Protein AF-A0AAP5C3D1-F1 (afdb_monomer)

Solvent-accessible surface area (backbone atoms only — not comparable to full-atom values): 8176 Å² total; per-residue (Å²): 140,86,82,83,86,82,84,88,74,89,75,87,79,73,81,80,69,76,62,76,56,59,68,50,49,33,39,36,37,15,59,76,60,72,83,69,54,43,56,88,73,63,86,57,70,37,68,53,42,51,63,71,60,54,50,55,51,43,46,72,73,42,54,48,12,74,87,48,56,17,70,55,83,52,31,30,36,33,31,45,47,82,38,69,89,55,20,40,37,37,41,34,43,37,33,50,30,94,60,54,45,74,66,56,49,53,54,49,51,53,49,52,37,52,47,22,48,77,51,58,21,35,36,25,34,67,87,74,25,40,53,74,37,69,69,48,84,80,78,83,126

Nearest PDB structures (foldseek):
  3ueb-assembly2_C  TM=4.364E-01  e=9.932E-01  Thermococcus onnurineus NA1
  4bc7-assembly2_C  TM=4.170E-01  e=7.744E-01  Cavia porcellus
  4bc9-assembly1_C  TM=3.159E-01  e=2.525E+00  Cavia porcellus
  5ae3-assembly2_A  TM=2.950E-01  e=2.687E+00  Cavia porcellus
  4bc7-assembly1_B  TM=2.878E-01  e=2.687E+00  Cavia porcellus

Mean predicted aligned error: 8.88 Å

Radius of gyration: 21.38 Å; Cα contacts (8 Å, |Δi|>4): 243; chains: 1; bounding box: 56×68×52 Å

Secondary structure (DSSP, 8-state):
----------------------EEEEEEEEES-TT--BGGG---EE--B-HHHHHHHHHHHSTTTTTSEEEETTTEEEEEEEEETTEEEEEEEEEE-TT--HHHHHHHHHHHHHHHHHTT-EEEETTT-BB-SPPPP----

pLDDT: mean 86.48, std 19.52, range [36.62, 98.56]

Sequence (141 aa):
MARHAEEKGDAEWIAGWEAAAMSFDIVVLKLADLGEKDLSNVEAVLDIGCPQAIIASLELVFPGCVQGAFLDGERYSLESALNGDPVSSIHLTLRFGRAWSEAANAEFVALLSTLCQQLQSVAFAVSDNSRLTPPYPVMLE

Organism: NCBI:txid86188

Structure (mmCIF, N/CA/C/O backbone):
data_AF-A0AAP5C3D1-F1
#
_entry.id   AF-A0AAP5C3D1-F1
#
loop_
_atom_site.group_PDB
_atom_site.id
_atom_site.type_symbol
_atom_site.label_atom_id
_atom_site.label_alt_id
_atom_site.label_comp_id
_atom_site.label_asym_id
_atom_site.label_entity_id
_atom_site.label_seq_id
_atom_site.pdbx_PDB_ins_code
_atom_site.Cartn_x
_atom_site.Cartn_y
_atom_site.Cartn_z
_atom_site.occupancy
_atom_site.B_iso_or_equiv
_atom_site.auth_seq_id
_atom_site.auth_comp_id
_atom_site.auth_asym_id
_atom_site.auth_atom_id
_atom_site.pdbx_PDB_model_num
ATOM 1 N N . MET A 1 1 ? 39.882 -50.582 -33.102 1.00 45.16 1 MET A N 1
ATOM 2 C CA . MET A 1 1 ? 39.887 -49.106 -33.036 1.00 45.16 1 MET A CA 1
ATOM 3 C C . MET A 1 1 ? 38.487 -48.672 -32.657 1.00 45.16 1 MET A C 1
ATOM 5 O O . MET A 1 1 ? 37.589 -48.790 -33.473 1.00 45.16 1 MET A O 1
ATOM 9 N N . ALA A 1 2 ? 38.290 -48.293 -31.400 1.00 41.44 2 ALA A N 1
ATOM 10 C CA . ALA A 1 2 ? 37.021 -47.794 -30.889 1.00 41.44 2 ALA A CA 1
ATOM 11 C C . ALA A 1 2 ? 37.223 -46.332 -30.504 1.00 41.44 2 ALA A C 1
ATOM 13 O O . ALA A 1 2 ? 38.120 -46.071 -29.705 1.00 41.44 2 ALA A O 1
ATOM 14 N N . ARG A 1 3 ? 36.409 -45.420 -31.047 1.00 39.56 3 ARG A N 1
ATOM 15 C CA . ARG A 1 3 ? 35.898 -44.246 -30.326 1.00 39.56 3 ARG A CA 1
ATOM 16 C C . ARG A 1 3 ? 34.506 -43.917 -30.851 1.00 39.56 3 ARG A C 1
ATOM 18 O O . ARG A 1 3 ? 34.278 -43.878 -32.055 1.00 39.56 3 ARG A O 1
ATOM 25 N N . HIS A 1 4 ? 33.615 -43.806 -29.877 1.00 36.62 4 HIS A N 1
ATOM 26 C CA . HIS A 1 4 ? 32.184 -43.589 -29.961 1.00 36.62 4 HIS A CA 1
ATOM 27 C C . HIS A 1 4 ? 31.817 -42.265 -30.633 1.00 36.62 4 HIS A C 1
ATOM 29 O O . HIS A 1 4 ? 32.549 -41.282 -30.534 1.00 36.62 4 HIS A O 1
ATOM 35 N N . ALA A 1 5 ? 30.649 -42.290 -31.270 1.00 43.56 5 ALA A N 1
ATOM 36 C CA . ALA A 1 5 ? 29.891 -41.136 -31.717 1.00 43.56 5 ALA A CA 1
ATOM 37 C C . ALA A 1 5 ? 29.490 -40.249 -30.527 1.00 43.56 5 ALA A C 1
ATOM 39 O O . ALA A 1 5 ? 29.112 -40.764 -29.475 1.00 43.56 5 ALA A O 1
ATOM 40 N N . GLU A 1 6 ? 29.558 -38.933 -30.713 1.00 42.06 6 GLU A N 1
ATOM 41 C CA . GLU A 1 6 ? 29.021 -37.944 -29.780 1.00 42.06 6 GLU A CA 1
ATOM 42 C C . GLU A 1 6 ? 27.738 -37.370 -30.398 1.00 42.06 6 GLU A C 1
ATOM 44 O O . GLU A 1 6 ? 27.777 -36.583 -31.345 1.00 42.06 6 GLU A O 1
ATOM 49 N N . GLU A 1 7 ? 26.593 -37.843 -29.902 1.00 44.50 7 GLU A N 1
ATOM 50 C CA . GLU A 1 7 ? 25.286 -37.201 -30.054 1.00 44.50 7 GLU A CA 1
ATOM 51 C C . GLU A 1 7 ? 25.307 -35.866 -29.301 1.00 44.50 7 GLU A C 1
ATOM 53 O O . GLU A 1 7 ? 25.467 -35.839 -28.083 1.00 44.50 7 GLU A O 1
ATOM 58 N N . LYS A 1 8 ? 25.108 -34.752 -30.011 1.00 42.09 8 LYS A N 1
ATOM 59 C CA . LYS A 1 8 ? 24.693 -33.484 -29.398 1.00 42.09 8 LYS A CA 1
ATOM 60 C C . LYS A 1 8 ? 23.182 -33.350 -29.527 1.00 42.09 8 LYS A C 1
ATOM 62 O O . LYS A 1 8 ? 22.684 -32.707 -30.449 1.00 42.09 8 LYS A O 1
ATOM 67 N N . GLY A 1 9 ? 22.484 -34.010 -28.610 1.00 41.12 9 GLY A N 1
ATOM 68 C CA . GLY A 1 9 ? 21.122 -33.670 -28.223 1.00 41.12 9 GLY A CA 1
ATOM 69 C C . GLY A 1 9 ? 21.132 -32.714 -27.027 1.00 41.12 9 GLY A C 1
ATOM 70 O O . GLY A 1 9 ? 22.047 -32.753 -26.209 1.00 41.12 9 GLY A O 1
ATOM 71 N N . ASP A 1 10 ? 20.087 -31.895 -26.966 1.00 40.31 10 ASP A N 1
ATOM 72 C CA . ASP A 1 10 ? 19.574 -31.167 -25.802 1.00 40.31 10 ASP A CA 1
ATOM 73 C C . ASP A 1 10 ? 20.353 -29.941 -25.299 1.00 40.31 10 ASP A C 1
ATOM 75 O O . ASP A 1 10 ? 21.352 -30.015 -24.590 1.00 40.31 10 ASP A O 1
ATOM 79 N N . ALA A 1 11 ? 19.819 -28.756 -25.593 1.00 43.31 11 ALA A N 1
ATOM 80 C CA . ALA A 1 11 ? 18.774 -28.172 -24.747 1.00 43.31 11 ALA A CA 1
ATOM 81 C C . ALA A 1 11 ? 18.434 -26.768 -25.274 1.00 43.31 11 ALA A C 1
ATOM 83 O O . ALA A 1 11 ? 19.264 -25.856 -25.248 1.00 43.31 11 ALA A O 1
ATOM 84 N N . GLU A 1 12 ? 17.197 -26.591 -25.744 1.00 43.22 12 GLU A N 1
ATOM 85 C CA . GLU A 1 12 ? 16.560 -25.278 -25.795 1.00 43.22 12 GLU A CA 1
ATOM 86 C C . GLU A 1 12 ? 16.554 -24.708 -24.375 1.00 43.22 12 GLU A C 1
ATOM 88 O O . GLU A 1 12 ? 15.776 -25.124 -23.516 1.00 43.22 12 GLU A O 1
ATOM 93 N N . TRP A 1 13 ? 17.436 -23.746 -24.116 1.00 38.59 13 TRP A N 1
ATOM 94 C CA . TRP A 1 13 ? 17.312 -22.875 -22.960 1.00 38.59 13 TRP A CA 1
ATOM 95 C C . TRP A 1 13 ? 16.122 -21.954 -23.214 1.00 38.59 13 TRP A C 1
ATOM 97 O O . TRP A 1 13 ? 16.272 -20.834 -23.701 1.00 38.59 13 TRP A O 1
ATOM 107 N N . ILE A 1 14 ? 14.920 -22.440 -22.903 1.00 47.56 14 ILE A N 1
ATOM 108 C CA . ILE A 1 14 ? 13.794 -21.568 -22.585 1.00 47.56 14 ILE A CA 1
ATOM 109 C C . ILE A 1 14 ? 14.315 -20.692 -21.452 1.00 47.56 14 ILE A C 1
ATOM 111 O O . ILE A 1 14 ? 14.608 -21.192 -20.366 1.00 47.56 14 ILE A O 1
ATOM 115 N N . ALA A 1 15 ? 14.532 -19.410 -21.739 1.00 44.53 15 ALA A N 1
ATOM 116 C CA . ALA A 1 15 ? 14.971 -18.422 -20.773 1.00 44.53 15 ALA A CA 1
ATOM 117 C C . ALA A 1 15 ? 13.873 -18.244 -19.714 1.00 44.53 15 ALA A C 1
ATOM 119 O O . ALA A 1 15 ? 13.089 -17.301 -19.748 1.00 44.53 15 ALA A O 1
ATOM 120 N N . GLY A 1 16 ? 13.828 -19.181 -18.766 1.00 41.38 16 GLY A N 1
ATOM 121 C CA . GLY A 1 16 ? 13.229 -19.052 -17.449 1.00 41.38 16 GLY A CA 1
ATOM 122 C C . GLY A 1 16 ? 14.033 -18.049 -16.634 1.00 41.38 16 GLY A C 1
ATOM 123 O O . GLY A 1 16 ? 14.674 -18.394 -15.647 1.00 41.38 16 GLY A O 1
ATOM 124 N N . TRP A 1 17 ? 14.021 -16.799 -17.087 1.00 48.28 17 TRP A N 1
ATOM 125 C CA . TRP A 1 17 ? 14.410 -15.636 -16.305 1.00 48.28 17 TRP A CA 1
ATOM 126 C C . TRP A 1 17 ? 13.161 -14.849 -15.904 1.00 48.28 17 TRP A C 1
ATOM 128 O O . TRP A 1 17 ? 13.132 -13.626 -15.958 1.00 48.28 17 TRP A O 1
ATOM 138 N N . GLU A 1 18 ? 12.164 -15.558 -15.374 1.00 47.88 18 GLU A N 1
ATOM 139 C CA . GLU A 1 18 ? 11.517 -15.109 -14.139 1.00 47.88 18 GLU A CA 1
ATOM 140 C C . GLU A 1 18 ? 12.527 -15.309 -12.998 1.00 47.88 18 GLU A C 1
ATOM 142 O O . GLU A 1 18 ? 12.353 -16.146 -12.115 1.00 47.88 18 GLU A O 1
ATOM 147 N N . ALA A 1 19 ? 13.662 -14.604 -13.054 1.00 47.38 19 ALA A N 1
ATOM 148 C CA . ALA A 1 19 ? 14.524 -14.464 -11.894 1.00 47.38 19 ALA A CA 1
ATOM 149 C C . ALA A 1 19 ? 13.618 -13.890 -10.813 1.00 47.38 19 ALA A C 1
ATOM 151 O O . ALA A 1 19 ? 13.194 -12.754 -10.991 1.00 47.38 19 ALA A O 1
ATOM 152 N N . ALA A 1 20 ? 13.243 -14.715 -9.824 1.00 50.34 20 ALA A N 1
ATOM 153 C CA . ALA A 1 20 ? 12.240 -14.433 -8.803 1.00 50.34 20 ALA A CA 1
ATOM 154 C C . ALA A 1 20 ? 12.201 -12.935 -8.510 1.00 50.34 20 ALA A C 1
ATOM 156 O O . ALA A 1 20 ? 13.080 -12.418 -7.817 1.00 50.34 20 ALA A O 1
ATOM 157 N N . ALA A 1 21 ? 11.268 -12.225 -9.152 1.00 59.97 21 ALA A N 1
ATOM 158 C CA . ALA A 1 21 ? 11.202 -10.786 -9.015 1.00 59.97 21 ALA A CA 1
ATOM 159 C C . ALA A 1 21 ? 10.883 -10.566 -7.545 1.00 59.97 21 ALA A C 1
ATOM 161 O O . ALA A 1 21 ? 9.824 -10.994 -7.082 1.00 59.97 21 ALA A O 1
ATOM 162 N N . MET A 1 22 ? 11.852 -10.034 -6.794 1.00 85.06 22 MET A N 1
ATOM 163 C CA . MET A 1 22 ? 11.691 -9.848 -5.361 1.00 85.06 22 MET A CA 1
ATOM 164 C C . MET A 1 22 ? 10.402 -9.050 -5.148 1.00 85.06 22 MET A C 1
ATOM 166 O O . MET A 1 22 ? 10.184 -8.018 -5.788 1.00 85.06 22 MET A O 1
ATOM 170 N N . SER A 1 23 ? 9.519 -9.594 -4.319 1.00 90.81 23 SER A N 1
ATOM 171 C CA . SER A 1 23 ? 8.284 -8.936 -3.927 1.00 90.81 23 SER A CA 1
ATOM 172 C C . SER A 1 23 ? 8.445 -8.347 -2.537 1.00 90.81 23 SER A C 1
ATOM 174 O O . SER A 1 23 ? 9.192 -8.862 -1.704 1.00 90.81 23 SER A O 1
ATOM 176 N N . PHE A 1 24 ? 7.735 -7.259 -2.300 1.00 95.44 24 PHE A N 1
ATOM 177 C CA . PHE A 1 24 ? 7.725 -6.546 -1.043 1.00 95.44 24 PHE A CA 1
ATOM 178 C C . PHE A 1 24 ? 6.277 -6.313 -0.632 1.00 95.44 24 PHE A C 1
ATOM 180 O O . PHE A 1 24 ? 5.526 -5.623 -1.325 1.00 95.44 24 PHE A O 1
ATOM 187 N N . ASP A 1 25 ? 5.887 -6.944 0.472 1.00 97.81 25 ASP A N 1
ATOM 188 C CA . ASP A 1 25 ? 4.525 -6.880 0.984 1.00 97.81 25 ASP A CA 1
ATOM 189 C C . ASP A 1 25 ? 4.380 -5.738 1.983 1.00 97.81 25 ASP A C 1
ATOM 191 O O . ASP A 1 25 ? 5.191 -5.547 2.896 1.00 97.81 25 ASP A O 1
ATOM 195 N N . ILE A 1 26 ? 3.310 -4.980 1.794 1.00 98.56 26 ILE A N 1
ATOM 196 C CA . ILE A 1 26 ? 2.979 -3.785 2.554 1.00 98.56 26 ILE A CA 1
ATOM 197 C C . ILE A 1 26 ? 1.563 -3.954 3.089 1.00 98.56 26 ILE A C 1
ATOM 199 O O . ILE A 1 26 ? 0.671 -4.429 2.387 1.00 98.56 26 ILE A O 1
ATOM 203 N N . VAL A 1 27 ? 1.335 -3.516 4.321 1.00 98.44 27 VAL A N 1
ATOM 204 C CA . VAL A 1 27 ? -0.009 -3.395 4.884 1.00 98.44 27 VAL A CA 1
ATOM 205 C C . VAL A 1 27 ? -0.299 -1.937 5.211 1.00 98.44 27 VAL A C 1
ATOM 207 O O . VAL A 1 27 ? 0.509 -1.255 5.838 1.00 98.44 27 VAL A O 1
ATOM 210 N N . VAL A 1 28 ? -1.453 -1.448 4.769 1.00 98.31 28 VAL A N 1
ATOM 211 C CA . VAL A 1 28 ? -1.972 -0.120 5.097 1.00 98.31 28 VAL A CA 1
ATOM 212 C C . VAL A 1 28 ? -3.057 -0.270 6.152 1.00 98.31 28 VAL A C 1
ATOM 214 O O . VAL A 1 28 ? -4.005 -1.037 5.968 1.00 98.31 28 VAL A O 1
ATOM 217 N N . LEU A 1 29 ? -2.907 0.470 7.250 1.00 97.56 29 LEU A N 1
ATOM 218 C CA . LEU A 1 29 ? -3.765 0.414 8.430 1.00 97.56 29 LEU A CA 1
ATOM 219 C C . LEU A 1 29 ? -4.140 1.822 8.888 1.00 97.56 29 LEU A C 1
ATOM 221 O O . LEU A 1 29 ? -3.323 2.746 8.843 1.00 97.56 29 LEU A O 1
ATOM 225 N N . LYS A 1 30 ? -5.358 1.981 9.403 1.00 96.44 30 LYS A N 1
ATOM 226 C CA . LYS A 1 30 ? -5.734 3.159 10.188 1.00 96.44 30 LYS A CA 1
ATOM 227 C C . LYS A 1 30 ? -5.502 2.853 11.661 1.00 96.44 30 LYS A C 1
ATOM 229 O O . LYS A 1 30 ? -6.106 1.932 12.204 1.00 96.44 30 LYS A O 1
ATOM 234 N N . LEU A 1 31 ? -4.602 3.592 12.301 1.00 93.31 31 LEU A N 1
ATOM 235 C CA . LEU A 1 31 ? -4.219 3.331 13.688 1.00 93.31 31 LEU A CA 1
ATOM 236 C C . LEU A 1 31 ? -5.070 4.141 14.661 1.00 93.31 31 LEU A C 1
ATOM 238 O O . LEU A 1 31 ? -5.423 5.287 14.383 1.00 93.31 31 LEU A O 1
ATOM 242 N N . ALA A 1 32 ? -5.333 3.556 15.829 1.00 89.44 32 ALA A N 1
ATOM 243 C CA . ALA A 1 32 ? -5.841 4.308 16.972 1.00 89.44 32 ALA A CA 1
ATOM 244 C C . ALA A 1 32 ? -4.75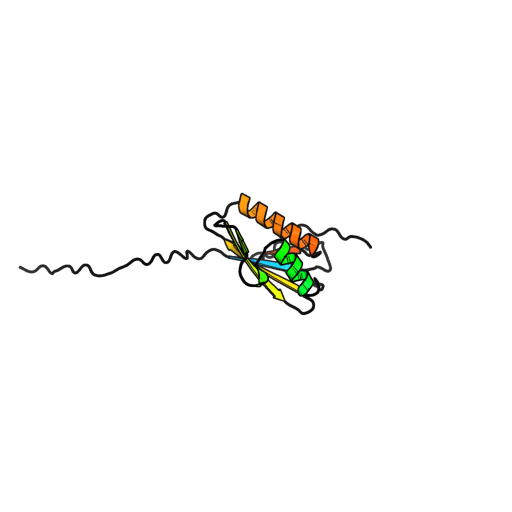1 5.215 17.582 1.00 89.44 32 ALA A C 1
ATOM 246 O O . ALA A 1 32 ? -5.046 6.340 17.979 1.00 89.44 32 ALA A O 1
ATOM 247 N N . ASP A 1 33 ? -3.493 4.752 17.601 1.00 87.31 33 ASP A N 1
ATOM 248 C CA . ASP A 1 33 ? -2.316 5.530 18.007 1.00 87.31 33 ASP A CA 1
ATOM 249 C C . ASP A 1 33 ? -1.384 5.792 16.810 1.00 87.31 33 ASP A C 1
ATOM 251 O O . ASP A 1 33 ? -0.756 4.887 16.263 1.00 87.31 33 ASP A O 1
ATOM 255 N N . LEU A 1 34 ? -1.269 7.059 16.407 1.00 84.00 34 LEU A N 1
ATOM 256 C CA . LEU A 1 34 ? -0.427 7.497 15.284 1.00 84.00 34 LEU A CA 1
ATOM 257 C C . LEU A 1 34 ? 1.063 7.595 15.624 1.00 84.00 34 LEU A C 1
ATOM 259 O O . LEU A 1 34 ? 1.895 7.828 14.735 1.00 84.00 34 LEU A O 1
ATOM 263 N N . GLY A 1 35 ? 1.409 7.436 16.900 1.00 86.62 35 GLY A N 1
ATOM 264 C CA . GLY A 1 35 ? 2.781 7.386 17.375 1.00 86.62 35 GLY A CA 1
ATOM 265 C C . GLY A 1 35 ? 3.521 6.123 16.943 1.00 86.62 35 GLY A C 1
ATOM 266 O O . GLY A 1 35 ? 4.747 6.178 16.821 1.00 86.62 35 GLY A O 1
ATOM 267 N N . GLU A 1 36 ? 2.801 5.034 16.654 1.00 91.69 36 GLU A N 1
ATOM 268 C CA . GLU A 1 36 ? 3.412 3.724 16.445 1.00 91.69 36 GLU A CA 1
ATOM 269 C C . GLU A 1 36 ? 4.229 3.654 15.149 1.00 91.69 36 GLU A C 1
ATOM 271 O O . GLU A 1 36 ? 3.803 4.106 14.079 1.00 91.69 36 GLU A O 1
ATOM 276 N N . LYS A 1 37 ? 5.440 3.104 15.256 1.00 93.31 37 LYS A N 1
ATOM 277 C CA . LYS A 1 37 ? 6.431 3.017 14.173 1.00 93.31 37 LYS A CA 1
ATOM 278 C C . LYS A 1 37 ? 6.756 1.582 13.778 1.00 93.31 37 LYS A C 1
ATOM 280 O O . LYS A 1 37 ? 7.370 1.400 12.728 1.00 93.31 37 LYS A O 1
ATOM 285 N N . ASP A 1 38 ? 6.358 0.613 14.594 1.00 95.06 38 ASP A N 1
ATOM 286 C CA . ASP A 1 38 ? 6.593 -0.806 14.389 1.00 95.06 38 ASP A CA 1
ATOM 287 C C . ASP A 1 38 ? 5.256 -1.557 14.375 1.00 95.06 38 ASP A C 1
ATOM 289 O O . ASP A 1 38 ? 4.469 -1.489 15.320 1.00 95.06 38 ASP A O 1
ATOM 293 N N . LEU A 1 39 ? 4.997 -2.283 13.289 1.00 96.06 39 LEU A N 1
ATOM 294 C CA . LEU A 1 39 ? 3.770 -3.052 13.093 1.00 96.06 39 LEU A CA 1
ATOM 295 C C . LEU A 1 39 ? 3.521 -4.060 14.226 1.00 96.06 39 LEU A C 1
ATOM 297 O O . LEU A 1 39 ? 2.370 -4.310 14.572 1.00 96.06 39 LEU A O 1
ATOM 301 N N . SER A 1 40 ? 4.574 -4.620 14.828 1.00 95.75 40 SER A N 1
ATOM 302 C CA . SER A 1 40 ? 4.443 -5.613 15.902 1.00 95.75 40 SER A CA 1
ATOM 303 C C . SER A 1 40 ? 3.895 -5.040 17.214 1.00 95.75 40 SER A C 1
ATOM 305 O O . SER A 1 40 ? 3.387 -5.796 18.040 1.00 95.75 40 SER A O 1
ATOM 307 N N . ASN A 1 41 ? 3.943 -3.717 17.378 1.00 95.06 41 ASN A N 1
ATOM 308 C CA . ASN A 1 41 ? 3.403 -3.001 18.533 1.00 95.06 41 ASN A CA 1
ATOM 309 C C . ASN A 1 41 ? 1.981 -2.463 18.288 1.00 95.06 41 ASN A C 1
ATOM 311 O O . ASN A 1 41 ? 1.397 -1.839 19.173 1.00 95.06 41 ASN A O 1
ATOM 315 N N . VAL A 1 42 ? 1.406 -2.663 17.097 1.00 93.50 42 VAL A N 1
ATOM 316 C CA . VAL A 1 42 ? 0.047 -2.201 16.794 1.00 93.50 42 VAL A CA 1
ATOM 317 C C . VAL A 1 42 ? -0.966 -3.056 17.557 1.00 93.50 42 VAL A C 1
ATOM 319 O O . VAL A 1 42 ? -1.244 -4.196 17.194 1.00 93.50 42 VAL A O 1
ATOM 322 N N . GLU A 1 43 ? -1.550 -2.485 18.610 1.00 90.31 43 GLU A N 1
ATOM 323 C CA . GLU A 1 43 ? -2.543 -3.175 19.446 1.00 90.31 43 GLU A CA 1
ATOM 324 C C . GLU A 1 43 ? -3.967 -3.111 18.873 1.00 90.31 43 GLU A C 1
ATOM 326 O O . GLU A 1 43 ? -4.764 -4.028 19.072 1.00 90.31 43 GLU A O 1
ATOM 331 N N . ALA A 1 44 ? -4.306 -2.022 18.176 1.00 89.69 44 ALA A N 1
ATOM 332 C CA . ALA A 1 44 ? -5.651 -1.780 17.664 1.00 89.69 44 ALA A CA 1
ATOM 333 C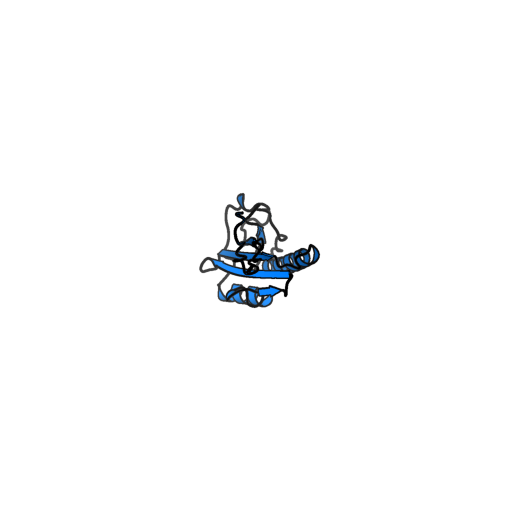 C . ALA A 1 44 ? -5.642 -0.998 16.346 1.00 89.69 44 ALA A C 1
ATOM 335 O O . ALA A 1 44 ? -4.903 -0.023 16.173 1.00 89.69 44 ALA A O 1
ATOM 336 N N . VAL A 1 45 ? -6.535 -1.403 15.443 1.00 93.62 45 VAL A N 1
ATOM 337 C CA . VAL A 1 45 ? -6.783 -0.753 14.153 1.00 93.62 45 VAL A CA 1
ATOM 338 C C . VAL A 1 45 ? -8.228 -0.270 14.085 1.00 93.62 45 VAL A C 1
ATOM 340 O O . VAL A 1 45 ? -9.122 -0.857 14.696 1.00 93.62 45 VAL A O 1
ATOM 343 N N . LEU A 1 46 ? -8.445 0.819 13.358 1.00 95.56 46 LEU A N 1
ATOM 344 C CA . LEU A 1 46 ? -9.760 1.369 13.053 1.00 95.56 46 LEU A CA 1
ATOM 345 C C . LEU A 1 46 ? -10.149 0.996 11.622 1.00 95.56 46 LEU A C 1
ATOM 347 O O . LEU A 1 46 ? -9.287 0.732 10.781 1.00 95.56 46 LEU A O 1
ATOM 351 N N . ASP A 1 47 ? -11.442 1.061 11.325 1.00 97.00 47 ASP A N 1
ATOM 352 C CA . ASP A 1 47 ? -11.913 0.955 9.949 1.00 97.00 47 ASP A CA 1
ATOM 353 C C . ASP A 1 47 ? -11.379 2.130 9.117 1.00 97.00 47 ASP A C 1
ATOM 355 O O . ASP A 1 47 ? -11.493 3.301 9.497 1.00 97.00 47 ASP A O 1
ATOM 359 N N . ILE A 1 48 ? -10.803 1.817 7.958 1.00 96.75 48 ILE A N 1
ATOM 360 C CA . ILE A 1 48 ? -10.322 2.802 6.988 1.00 96.75 48 ILE A CA 1
ATOM 361 C C . ILE A 1 48 ? -11.525 3.455 6.298 1.00 96.75 48 ILE A C 1
ATOM 363 O O . ILE A 1 48 ? -11.586 4.680 6.187 1.00 96.75 48 ILE A O 1
ATOM 367 N N . GLY A 1 49 ? -12.500 2.650 5.862 1.00 9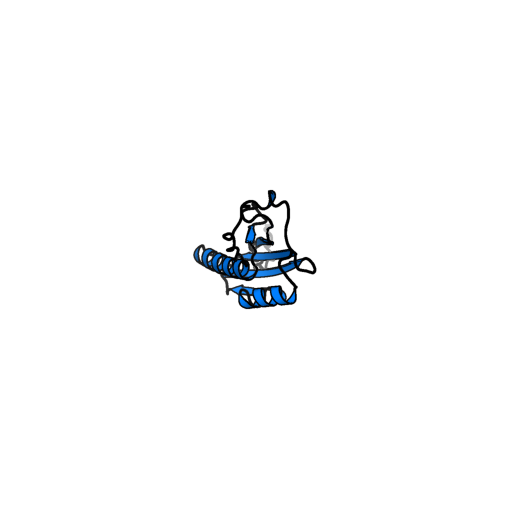6.12 49 GLY A N 1
ATOM 368 C CA . GLY A 1 49 ? -13.718 3.142 5.218 1.00 96.12 49 GLY A CA 1
ATOM 369 C C . GLY A 1 49 ? -14.477 2.084 4.418 1.00 96.12 49 GLY A C 1
ATOM 370 O O . GLY A 1 49 ? -14.142 0.901 4.432 1.00 96.12 49 GLY A O 1
ATOM 371 N N . CYS A 1 50 ? -15.525 2.501 3.703 1.00 96.88 50 CYS A N 1
ATOM 372 C CA . CYS A 1 50 ? -16.296 1.588 2.859 1.00 96.88 50 CYS A CA 1
ATOM 373 C C . CYS A 1 50 ? -15.504 1.171 1.601 1.00 96.88 50 CYS A C 1
ATOM 375 O O . CYS A 1 50 ? -14.794 2.006 1.027 1.00 96.88 50 CYS A O 1
ATOM 377 N N . PRO A 1 51 ? -15.652 -0.077 1.113 1.00 96.88 51 PRO A N 1
ATOM 378 C CA . PRO A 1 51 ? -14.870 -0.592 -0.013 1.00 96.88 51 PRO A CA 1
ATOM 379 C C . PRO A 1 51 ? -14.875 0.309 -1.252 1.00 96.88 51 PRO A C 1
ATOM 381 O O . PRO A 1 51 ? -13.834 0.526 -1.858 1.00 96.88 51 PRO A O 1
ATOM 384 N N . GLN A 1 52 ? -16.020 0.894 -1.612 1.00 96.62 52 GLN A N 1
ATOM 385 C CA . GLN A 1 52 ? -16.149 1.721 -2.815 1.00 96.62 52 GLN A CA 1
ATOM 386 C C . GLN A 1 52 ? -15.292 2.992 -2.744 1.00 96.62 52 GLN A C 1
ATOM 388 O O . GLN A 1 52 ? -14.693 3.377 -3.746 1.00 96.62 52 GLN A O 1
ATOM 393 N N . ALA A 1 53 ? -15.211 3.627 -1.571 1.00 96.06 53 ALA A N 1
ATOM 394 C CA . ALA A 1 53 ? -14.371 4.805 -1.376 1.00 96.06 53 ALA A CA 1
ATOM 395 C C . ALA A 1 53 ? -12.882 4.436 -1.423 1.00 96.06 53 ALA A C 1
ATOM 397 O O . ALA A 1 53 ? -12.106 5.120 -2.086 1.00 96.06 53 ALA A O 1
ATOM 398 N N . ILE A 1 54 ? -12.499 3.318 -0.792 1.00 97.62 54 ILE A N 1
ATOM 399 C CA . ILE A 1 54 ? -11.113 2.831 -0.805 1.00 97.62 54 ILE A CA 1
ATOM 400 C C . ILE A 1 54 ? -10.662 2.483 -2.226 1.00 97.62 54 ILE A C 1
ATOM 402 O O . ILE A 1 54 ? -9.578 2.888 -2.641 1.00 97.62 54 ILE A O 1
ATOM 406 N N . ILE A 1 55 ? -11.508 1.790 -2.994 1.00 97.75 55 ILE A N 1
ATOM 407 C CA . ILE A 1 55 ? -11.246 1.469 -4.402 1.00 97.75 55 ILE A CA 1
ATOM 408 C C . ILE A 1 55 ? -11.062 2.754 -5.209 1.00 97.75 55 ILE A C 1
ATOM 410 O O . ILE A 1 55 ? -10.099 2.858 -5.959 1.00 97.75 55 ILE A O 1
ATOM 414 N N . ALA A 1 56 ? -11.928 3.757 -5.035 1.00 97.31 56 ALA A N 1
ATOM 415 C CA . ALA A 1 56 ? -11.794 5.026 -5.748 1.00 97.31 56 ALA A CA 1
ATOM 416 C C . ALA A 1 56 ? -10.464 5.744 -5.438 1.00 97.31 56 ALA A C 1
ATOM 418 O O . ALA A 1 56 ? -9.835 6.277 -6.351 1.00 97.31 56 ALA A O 1
ATOM 419 N N . SER A 1 57 ? -10.006 5.727 -4.181 1.00 97.75 57 SER A N 1
ATOM 420 C CA . SER A 1 57 ? -8.697 6.278 -3.796 1.00 97.75 57 SER A CA 1
ATOM 421 C C . SER A 1 57 ? -7.524 5.480 -4.371 1.00 97.75 57 SER A C 1
ATOM 423 O O . SER A 1 57 ? -6.563 6.075 -4.855 1.00 97.75 57 SER A O 1
ATOM 425 N N . LEU A 1 58 ? -7.600 4.146 -4.363 1.00 98.00 58 LEU A N 1
ATOM 426 C CA . LEU A 1 58 ? -6.581 3.287 -4.971 1.00 98.00 58 LEU A CA 1
ATOM 427 C C . LEU A 1 58 ? -6.479 3.521 -6.478 1.00 98.00 58 LEU A C 1
ATOM 429 O O . LEU A 1 58 ? -5.380 3.714 -6.977 1.00 98.00 58 LEU A O 1
ATOM 433 N N . GLU A 1 59 ? -7.602 3.586 -7.188 1.00 97.25 59 GLU A N 1
ATOM 434 C CA . GLU A 1 59 ? -7.631 3.828 -8.636 1.00 97.25 59 GLU A CA 1
ATOM 435 C C . GLU A 1 59 ? -7.121 5.226 -9.020 1.00 97.25 59 GLU A C 1
ATOM 437 O O . GLU A 1 59 ? -6.589 5.418 -10.113 1.00 97.25 59 GLU A O 1
ATOM 442 N N . LEU A 1 60 ? -7.242 6.208 -8.121 1.00 97.44 60 LEU A N 1
ATOM 443 C CA 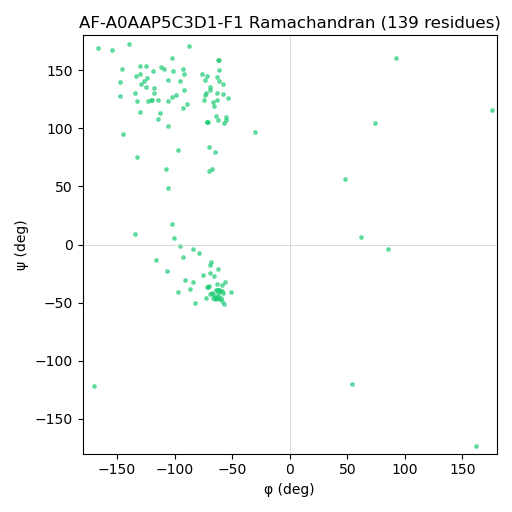. LEU A 1 60 ? -6.701 7.550 -8.331 1.00 97.44 60 LEU A CA 1
ATOM 444 C C . LEU A 1 60 ? -5.165 7.582 -8.259 1.00 97.44 60 LEU A C 1
ATOM 446 O O . LEU A 1 60 ? -4.542 8.353 -8.987 1.00 97.44 60 LEU A O 1
ATOM 450 N N . VAL A 1 61 ? -4.561 6.785 -7.370 1.00 97.62 61 VAL A N 1
ATOM 451 C CA . VAL A 1 61 ? -3.107 6.800 -7.116 1.00 97.62 61 VAL A CA 1
ATOM 452 C C . VAL A 1 61 ? -2.371 5.704 -7.897 1.00 97.62 61 VAL A C 1
ATOM 454 O O . VAL A 1 61 ? -1.303 5.954 -8.451 1.00 97.62 61 VAL A O 1
ATOM 457 N N . PHE A 1 62 ? -2.948 4.506 -7.965 1.00 97.56 62 PHE A N 1
ATOM 458 C CA . PHE A 1 62 ? -2.406 3.300 -8.594 1.00 97.56 62 PHE A CA 1
ATOM 459 C C . PHE A 1 62 ? -3.479 2.638 -9.483 1.00 97.56 62 PHE A C 1
ATOM 461 O O . PHE A 1 62 ? -4.069 1.620 -9.101 1.00 97.56 62 PHE A O 1
ATOM 468 N N . PRO A 1 63 ? -3.764 3.202 -10.669 1.00 97.31 63 PRO A N 1
ATOM 469 C CA . PRO A 1 63 ? -4.850 2.731 -11.526 1.00 97.31 63 PRO A CA 1
ATOM 470 C C . PRO A 1 63 ? -4.685 1.253 -11.911 1.00 97.31 63 PRO A C 1
ATOM 472 O O . PRO A 1 63 ? -3.628 0.832 -12.384 1.00 97.31 63 PRO A O 1
ATOM 475 N N . GLY A 1 64 ? -5.744 0.467 -11.718 1.00 95.88 64 GLY A N 1
ATOM 476 C CA . GLY A 1 64 ? -5.817 -0.962 -12.024 1.00 95.88 64 GLY A CA 1
ATOM 477 C C . GLY A 1 64 ? -5.290 -1.910 -10.940 1.00 95.88 64 GLY A C 1
ATOM 478 O O . GLY A 1 64 ? -5.421 -3.126 -11.098 1.00 95.88 64 GLY A O 1
ATOM 479 N N . CYS A 1 65 ? -4.735 -1.414 -9.824 1.00 96.56 65 CYS A N 1
ATOM 480 C CA . CYS A 1 65 ? -4.175 -2.281 -8.773 1.00 96.56 65 CYS A CA 1
ATOM 481 C C . CYS A 1 65 ? -5.220 -3.111 -8.005 1.00 96.56 65 CYS A C 1
ATOM 483 O O . CYS A 1 65 ? -4.848 -4.043 -7.296 1.00 96.56 65 CYS A O 1
ATOM 485 N N . VAL A 1 66 ? -6.514 -2.787 -8.108 1.00 94.62 66 VAL A N 1
ATOM 486 C CA . VAL A 1 66 ? -7.592 -3.529 -7.429 1.00 94.62 66 VAL A CA 1
ATOM 487 C C . VAL A 1 66 ? -8.076 -4.716 -8.265 1.00 94.62 66 VAL A C 1
ATOM 489 O O . VAL A 1 66 ? -8.393 -5.766 -7.712 1.00 94.62 66 VAL A O 1
ATOM 492 N N . GLN A 1 67 ? -8.166 -4.572 -9.594 1.00 91.25 67 GLN A N 1
ATOM 493 C CA . GLN A 1 67 ? -8.646 -5.653 -10.475 1.00 91.25 67 GLN A CA 1
ATOM 494 C C . GLN A 1 67 ? -7.515 -6.526 -11.041 1.00 91.25 67 GLN A C 1
ATOM 496 O O . GLN A 1 67 ? -7.778 -7.567 -11.643 1.00 91.25 67 GLN A O 1
ATOM 501 N N . GLY A 1 68 ? -6.268 -6.097 -10.876 1.00 94.12 68 GLY A N 1
ATOM 502 C CA . GLY A 1 68 ? -5.078 -6.776 -11.360 1.00 94.12 68 GLY A CA 1
ATOM 503 C C . GLY A 1 68 ? -3.846 -6.106 -10.774 1.00 94.12 68 GLY A C 1
ATOM 504 O O . GLY A 1 68 ? -3.722 -6.002 -9.558 1.00 94.12 68 GLY A O 1
ATOM 505 N N . ALA A 1 69 ? -2.956 -5.623 -11.638 1.00 95.38 69 ALA A N 1
ATOM 506 C CA . ALA A 1 69 ? -1.759 -4.910 -11.222 1.00 95.38 69 ALA A CA 1
ATOM 507 C C . ALA A 1 69 ? -1.685 -3.529 -11.881 1.00 95.38 69 ALA A C 1
ATOM 509 O O . ALA A 1 69 ? -1.867 -3.396 -13.093 1.00 95.38 69 ALA A O 1
ATOM 510 N N . PHE A 1 70 ? -1.339 -2.517 -11.091 1.00 97.44 70 PHE A N 1
ATOM 511 C CA . PHE A 1 70 ? -0.777 -1.280 -11.616 1.00 97.44 70 PHE A CA 1
ATOM 512 C C . PHE A 1 70 ? 0.631 -1.571 -12.153 1.00 97.44 70 PHE A C 1
ATOM 514 O O . PHE A 1 70 ? 1.406 -2.270 -11.498 1.00 97.44 70 PHE A O 1
ATOM 521 N N . LEU A 1 71 ? 0.961 -1.043 -13.333 1.00 97.06 71 LEU A N 1
ATOM 522 C CA . LEU A 1 71 ? 2.257 -1.233 -13.987 1.00 97.06 71 LEU A CA 1
ATOM 523 C C . LEU A 1 71 ? 2.938 0.115 -14.202 1.00 97.06 71 LEU A C 1
ATOM 525 O O . LEU A 1 71 ? 2.404 0.979 -14.895 1.00 97.06 71 LEU A O 1
ATOM 529 N N . ASP A 1 72 ? 4.157 0.253 -13.692 1.00 96.31 72 ASP A N 1
ATOM 530 C CA . ASP A 1 72 ? 5.001 1.421 -13.922 1.00 96.31 72 ASP A CA 1
ATOM 531 C C . ASP A 1 72 ? 6.152 1.070 -14.873 1.00 96.31 72 ASP A C 1
ATOM 533 O O . ASP A 1 72 ? 7.333 1.008 -14.511 1.00 96.31 72 ASP A O 1
ATOM 537 N N . GLY A 1 73 ? 5.770 0.744 -16.111 1.00 94.50 73 GLY A N 1
ATOM 538 C CA . GLY A 1 73 ? 6.682 0.265 -17.144 1.00 94.50 73 GLY A CA 1
ATOM 539 C C . GLY A 1 73 ? 7.489 -0.943 -16.670 1.00 94.50 73 GLY A C 1
ATOM 540 O O . GLY A 1 73 ? 6.942 -1.981 -16.315 1.00 94.50 73 GLY A O 1
ATOM 541 N N . GLU A 1 74 ? 8.811 -0.799 -16.666 1.00 94.12 74 GLU A N 1
ATOM 542 C CA . GLU A 1 74 ? 9.749 -1.847 -16.248 1.00 94.12 74 GLU A CA 1
ATOM 543 C C . GLU A 1 74 ? 10.279 -1.638 -14.826 1.00 94.12 74 GLU A C 1
ATOM 545 O O . GLU A 1 74 ? 11.188 -2.356 -14.402 1.00 94.12 74 GLU A O 1
ATOM 550 N N . ARG A 1 75 ? 9.757 -0.632 -14.107 1.00 95.69 75 ARG A N 1
ATOM 551 C CA . ARG A 1 75 ? 10.239 -0.237 -12.779 1.00 95.69 75 ARG A CA 1
ATOM 552 C C . ARG A 1 75 ? 9.650 -1.119 -11.690 1.00 95.69 75 ARG A C 1
ATOM 554 O O . ARG A 1 75 ? 10.410 -1.651 -10.885 1.00 95.69 75 ARG A O 1
ATOM 561 N N . TYR A 1 76 ? 8.331 -1.298 -11.677 1.00 96.94 76 TYR A N 1
ATOM 562 C CA . TYR A 1 76 ? 7.630 -2.183 -10.744 1.00 96.94 76 TYR A CA 1
ATOM 563 C C . TYR A 1 76 ? 6.181 -2.446 -11.175 1.00 96.94 76 TYR A C 1
ATOM 565 O O . TYR A 1 76 ? 5.643 -1.769 -12.056 1.00 96.94 76 TYR A O 1
ATOM 573 N N . SER A 1 77 ? 5.545 -3.410 -10.509 1.00 97.75 77 SER A N 1
ATOM 574 C CA . SER A 1 77 ? 4.093 -3.585 -10.508 1.00 97.75 77 SER A CA 1
ATOM 575 C C . SER A 1 77 ? 3.537 -3.600 -9.087 1.00 97.75 77 SER A C 1
ATOM 577 O O . SER A 1 77 ? 4.244 -3.969 -8.151 1.00 97.75 77 SER A O 1
ATOM 579 N N . LEU A 1 78 ? 2.273 -3.212 -8.922 1.00 98.31 78 LEU A N 1
ATOM 580 C CA . LEU A 1 78 ? 1.598 -3.169 -7.627 1.00 98.31 78 LEU A CA 1
ATOM 581 C C . LEU A 1 78 ? 0.216 -3.815 -7.713 1.00 98.31 78 LEU A C 1
ATOM 583 O O . LEU A 1 78 ? -0.625 -3.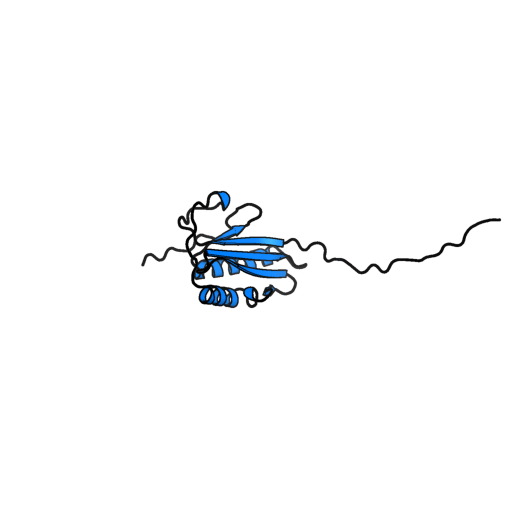386 -8.501 1.00 98.31 78 LEU A O 1
ATOM 587 N N . GLU A 1 79 ? -0.023 -4.810 -6.871 1.00 98.06 79 GLU A N 1
ATOM 588 C CA . GLU A 1 79 ? -1.329 -5.447 -6.675 1.00 98.06 79 GLU A CA 1
ATOM 589 C C . GLU A 1 79 ? -1.883 -5.050 -5.305 1.00 98.06 79 GLU A C 1
ATOM 591 O O . GLU A 1 79 ? -1.112 -4.794 -4.378 1.00 98.06 79 GLU A O 1
ATOM 596 N N . SER A 1 80 ? -3.208 -5.004 -5.168 1.00 97.94 80 SER A N 1
ATOM 597 C CA . SER A 1 80 ? -3.875 -4.692 -3.904 1.00 97.94 80 SER A CA 1
ATOM 598 C C . SER A 1 80 ? -4.966 -5.701 -3.557 1.00 97.94 80 SER A C 1
ATOM 600 O O . SER A 1 80 ? -5.657 -6.229 -4.426 1.00 97.94 80 SER A O 1
ATOM 602 N N . ALA A 1 81 ? -5.143 -5.943 -2.261 1.00 98.00 81 ALA A N 1
ATOM 603 C CA . ALA A 1 81 ? -6.232 -6.729 -1.705 1.00 98.00 81 ALA A CA 1
ATOM 604 C C . ALA A 1 81 ? -6.834 -5.998 -0.500 1.00 98.00 81 ALA A C 1
ATOM 606 O O . ALA A 1 81 ? -6.121 -5.555 0.401 1.00 98.00 81 ALA A O 1
ATOM 607 N N . LEU A 1 82 ? -8.159 -5.875 -0.487 1.00 97.81 82 LEU A N 1
ATOM 608 C CA . LEU A 1 82 ? -8.911 -5.249 0.600 1.00 97.81 82 LEU A CA 1
ATOM 609 C C . LEU A 1 82 ? -9.395 -6.319 1.575 1.00 97.81 82 LEU A C 1
ATOM 611 O O . LEU A 1 82 ? -9.842 -7.382 1.146 1.00 97.81 82 LEU A O 1
ATOM 615 N N . ASN A 1 83 ? -9.355 -6.023 2.871 1.00 97.00 83 ASN A N 1
ATOM 616 C CA . ASN A 1 83 ? -9.865 -6.914 3.904 1.00 97.00 83 ASN A CA 1
ATOM 617 C C . ASN A 1 83 ? -10.820 -6.174 4.852 1.00 97.00 83 ASN A C 1
ATOM 619 O O . ASN A 1 83 ? -10.550 -5.044 5.263 1.00 97.00 83 ASN A O 1
ATOM 623 N N . GLY A 1 84 ? -11.920 -6.838 5.212 1.00 94.88 84 GLY A N 1
ATOM 624 C CA . GLY A 1 84 ? -13.002 -6.280 6.030 1.00 94.88 84 GLY A CA 1
ATOM 625 C C . GLY A 1 84 ? -14.150 -5.651 5.226 1.00 94.88 84 GLY A C 1
ATOM 626 O O . GLY A 1 84 ? -14.001 -5.303 4.055 1.00 94.88 84 GLY A O 1
ATOM 627 N N . ASP A 1 85 ? -15.303 -5.516 5.886 1.00 93.81 85 ASP A N 1
ATOM 628 C CA . ASP A 1 85 ? -16.455 -4.722 5.439 1.00 93.81 85 ASP A CA 1
ATOM 629 C C . ASP A 1 85 ? -17.139 -4.083 6.674 1.00 93.81 85 ASP A C 1
ATOM 631 O O . ASP A 1 85 ? -17.916 -4.769 7.350 1.00 93.81 85 ASP A O 1
ATOM 635 N N . PRO A 1 86 ? -16.819 -2.820 7.041 1.00 95.31 86 PRO A N 1
ATOM 636 C CA . PRO A 1 86 ? -15.921 -1.873 6.362 1.00 95.31 86 PRO A CA 1
ATOM 637 C C . PRO A 1 86 ? -14.458 -2.333 6.270 1.00 95.31 86 PRO A C 1
ATOM 639 O O . PRO A 1 86 ? -14.005 -3.183 7.033 1.00 95.31 86 PRO A O 1
ATOM 642 N N . VAL A 1 87 ? -13.705 -1.765 5.325 1.00 98.00 87 VAL A N 1
ATOM 643 C CA . VAL A 1 87 ? -12.300 -2.132 5.099 1.00 98.00 87 VAL A CA 1
ATOM 644 C C . VAL A 1 87 ? -11.464 -1.712 6.302 1.00 98.00 87 VAL A C 1
ATOM 646 O O . VAL A 1 87 ? -11.405 -0.525 6.624 1.00 98.00 87 VAL A O 1
ATOM 649 N N . SER A 1 88 ? -10.778 -2.668 6.921 1.00 97.06 88 SER A N 1
ATOM 650 C CA . SER A 1 88 ? -9.902 -2.456 8.080 1.00 97.06 88 SER A CA 1
ATOM 651 C C . SER A 1 88 ? -8.415 -2.556 7.731 1.00 97.06 88 SER A C 1
ATOM 653 O O . SER A 1 88 ? -7.581 -1.959 8.413 1.00 97.06 88 SER A O 1
ATOM 655 N N . SER A 1 89 ? -8.067 -3.245 6.639 1.00 97.94 89 SER A N 1
ATOM 656 C CA . SER A 1 89 ? -6.704 -3.273 6.105 1.00 97.94 89 SER A CA 1
ATOM 657 C C . SER A 1 89 ? -6.671 -3.348 4.580 1.00 97.94 89 SER A C 1
ATOM 659 O O . SER A 1 89 ? -7.564 -3.903 3.934 1.00 97.94 89 SER A O 1
ATOM 661 N N . ILE A 1 90 ? -5.604 -2.793 4.001 1.00 98.56 90 ILE A N 1
ATOM 662 C CA . ILE A 1 90 ? -5.271 -2.934 2.579 1.00 98.56 90 ILE A CA 1
ATOM 663 C C . ILE A 1 90 ? -3.902 -3.592 2.500 1.00 98.56 90 ILE A C 1
ATOM 665 O O . ILE A 1 90 ? -2.935 -3.087 3.064 1.00 98.56 90 ILE A O 1
ATOM 669 N N . HIS A 1 91 ? -3.815 -4.709 1.797 1.00 98.31 91 HIS A N 1
ATOM 670 C CA . HIS A 1 91 ? -2.563 -5.399 1.533 1.00 98.31 91 HIS A CA 1
ATOM 671 C C . HIS A 1 91 ? -2.099 -5.022 0.137 1.00 98.31 91 HIS A C 1
ATOM 673 O O . HIS A 1 91 ? -2.877 -5.114 -0.810 1.00 98.31 91 HIS A O 1
ATOM 679 N N . LEU A 1 92 ? -0.854 -4.580 0.014 1.00 98.50 92 LEU A N 1
ATOM 680 C CA . LEU A 1 92 ? -0.236 -4.252 -1.260 1.00 98.50 92 LEU A CA 1
ATOM 681 C C . LEU A 1 92 ? 0.963 -5.167 -1.481 1.00 98.50 92 LEU A C 1
ATOM 683 O O . LEU A 1 92 ? 1.797 -5.319 -0.590 1.00 98.50 92 LEU A O 1
ATOM 687 N N . THR A 1 93 ? 1.079 -5.717 -2.683 1.00 97.88 93 THR A N 1
ATOM 688 C CA . THR A 1 93 ? 2.240 -6.509 -3.096 1.00 97.88 93 THR A CA 1
ATOM 689 C C . THR A 1 93 ? 2.959 -5.764 -4.209 1.00 97.88 93 THR A C 1
ATOM 691 O O . THR A 1 93 ? 2.471 -5.672 -5.338 1.00 97.88 93 THR A O 1
ATOM 694 N N . LEU A 1 94 ? 4.125 -5.211 -3.880 1.00 97.56 94 LEU A N 1
ATOM 695 C CA . LEU A 1 94 ? 5.017 -4.538 -4.819 1.00 97.56 94 LEU A CA 1
ATOM 696 C C . LEU A 1 94 ? 5.972 -5.572 -5.418 1.00 97.56 94 LEU A C 1
ATOM 698 O O . LEU A 1 94 ? 6.719 -6.209 -4.682 1.00 97.56 94 LEU A O 1
ATOM 702 N N . ARG A 1 95 ? 5.986 -5.741 -6.740 1.00 96.94 95 ARG A N 1
ATOM 703 C CA . ARG A 1 95 ? 6.967 -6.597 -7.429 1.00 96.94 95 ARG A CA 1
ATOM 704 C C . ARG A 1 95 ? 7.990 -5.717 -8.131 1.00 96.94 95 ARG A C 1
ATOM 706 O O . ARG A 1 95 ? 7.619 -4.877 -8.953 1.00 96.94 95 ARG A O 1
ATOM 713 N N . PHE A 1 96 ? 9.272 -5.902 -7.824 1.00 95.06 96 PHE A N 1
ATOM 714 C CA . PHE A 1 96 ? 10.325 -5.096 -8.437 1.00 95.06 96 PHE A CA 1
ATOM 715 C C . PHE A 1 96 ? 10.549 -5.496 -9.894 1.00 95.06 96 PHE A C 1
ATOM 717 O O . PHE A 1 96 ? 10.725 -6.670 -10.221 1.00 95.06 96 PHE A O 1
ATOM 724 N N . GLY A 1 97 ? 10.563 -4.501 -10.775 1.00 95.19 97 GLY A N 1
ATOM 725 C CA . GLY A 1 97 ? 10.909 -4.680 -12.175 1.00 95.19 97 GLY A CA 1
ATOM 726 C C . GLY A 1 97 ? 12.414 -4.551 -12.413 1.00 95.19 97 GLY A C 1
ATOM 727 O O . GLY A 1 97 ? 13.186 -4.132 -11.549 1.00 95.19 97 GLY A O 1
ATOM 728 N N . ARG A 1 98 ? 12.850 -4.882 -13.630 1.00 94.00 98 ARG A N 1
ATOM 729 C CA . ARG A 1 98 ? 14.270 -4.839 -14.024 1.00 94.00 98 ARG A CA 1
ATOM 730 C C . ARG A 1 98 ? 14.896 -3.440 -13.975 1.00 94.00 98 ARG A C 1
ATOM 732 O O . ARG A 1 98 ? 16.115 -3.330 -13.920 1.00 94.00 98 ARG A O 1
ATOM 739 N N . ALA A 1 99 ? 14.074 -2.393 -14.024 1.00 94.88 99 ALA A N 1
ATOM 740 C CA . ALA A 1 99 ? 14.490 -0.997 -13.938 1.00 94.88 99 ALA A CA 1
ATOM 741 C C . ALA A 1 99 ? 14.240 -0.385 -12.543 1.00 94.88 99 ALA A C 1
ATOM 743 O O . ALA A 1 99 ? 14.200 0.841 -12.407 1.00 94.88 99 ALA A O 1
ATOM 744 N N . TRP A 1 100 ? 14.047 -1.215 -11.508 1.00 95.19 100 TRP A N 1
ATOM 745 C CA . TRP A 1 100 ? 13.959 -0.742 -10.128 1.00 95.19 100 TRP A CA 1
ATOM 746 C C . TRP A 1 100 ? 15.222 0.030 -9.727 1.00 95.19 100 TRP A C 1
ATOM 748 O O . TRP A 1 100 ? 16.346 -0.346 -10.059 1.00 95.19 100 TRP A O 1
ATOM 758 N N . SER A 1 101 ? 15.032 1.138 -9.017 1.00 94.88 101 SER A N 1
ATOM 759 C CA . SER A 1 101 ? 16.104 2.036 -8.589 1.00 94.88 101 SER A CA 1
ATOM 760 C C . SER A 1 101 ? 15.687 2.808 -7.340 1.00 94.88 101 SER A C 1
ATOM 762 O O . SER A 1 101 ? 14.507 2.855 -6.996 1.00 94.88 101 SER A O 1
ATOM 764 N N . GLU A 1 102 ? 16.640 3.474 -6.686 1.00 95.62 102 GLU A N 1
ATOM 765 C CA . GLU A 1 102 ? 16.348 4.362 -5.552 1.00 95.62 102 GLU A CA 1
ATOM 766 C C . GLU A 1 102 ? 15.389 5.502 -5.931 1.00 95.62 102 GLU A C 1
ATOM 768 O O . GLU A 1 102 ? 14.532 5.875 -5.134 1.00 95.62 102 GLU A O 1
ATOM 773 N N . ALA A 1 103 ? 15.482 6.016 -7.163 1.00 97.19 103 ALA A N 1
ATOM 774 C CA . ALA A 1 103 ? 14.561 7.031 -7.671 1.00 97.19 103 ALA A CA 1
ATOM 775 C C . ALA A 1 103 ? 13.134 6.476 -7.819 1.00 97.1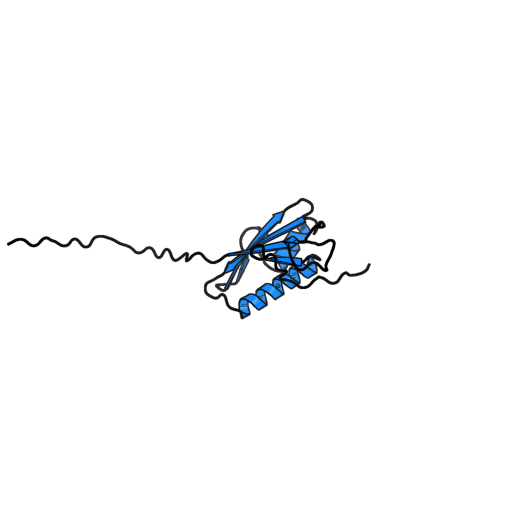9 103 ALA A C 1
ATOM 777 O O . ALA A 1 103 ? 12.184 7.097 -7.345 1.00 97.19 103 ALA A O 1
ATOM 778 N N . ALA A 1 104 ? 12.988 5.275 -8.394 1.00 96.44 104 ALA A N 1
ATOM 779 C CA . ALA A 1 104 ? 11.692 4.600 -8.496 1.00 96.44 104 ALA A CA 1
ATOM 780 C C . ALA A 1 104 ? 11.091 4.309 -7.110 1.00 96.44 104 ALA A C 1
ATOM 782 O O . ALA A 1 104 ? 9.897 4.509 -6.903 1.00 96.44 104 ALA A O 1
ATOM 783 N N . ASN A 1 105 ? 11.926 3.911 -6.145 1.00 95.88 105 ASN A N 1
ATOM 784 C CA . ASN A 1 105 ? 11.514 3.730 -4.758 1.00 95.88 105 ASN A CA 1
ATOM 785 C C . ASN A 1 105 ? 10.999 5.034 -4.131 1.00 95.88 105 ASN A C 1
ATOM 787 O O . ASN A 1 105 ? 9.938 5.043 -3.515 1.00 95.88 105 ASN A O 1
ATOM 791 N N . ALA A 1 106 ? 11.723 6.144 -4.298 1.00 96.81 106 ALA A N 1
ATOM 792 C CA . ALA A 1 106 ? 11.314 7.439 -3.758 1.00 96.81 106 ALA A CA 1
ATOM 793 C C . ALA A 1 106 ? 9.978 7.919 -4.353 1.00 96.81 106 ALA A C 1
ATOM 795 O O . ALA A 1 106 ? 9.117 8.403 -3.618 1.00 96.81 106 ALA A O 1
ATOM 796 N N . GLU A 1 107 ? 9.778 7.741 -5.662 1.00 97.69 107 GLU A N 1
ATOM 797 C CA . GLU A 1 107 ? 8.505 8.038 -6.331 1.00 97.69 107 GLU A CA 1
ATOM 798 C C . GLU A 1 107 ? 7.365 7.146 -5.820 1.00 97.69 107 GLU A C 1
ATOM 800 O O . GLU A 1 107 ? 6.293 7.651 -5.482 1.00 97.69 107 GLU A O 1
ATOM 805 N N . PHE A 1 108 ? 7.603 5.837 -5.693 1.00 97.75 108 PHE A N 1
ATOM 806 C CA . PHE A 1 108 ? 6.630 4.898 -5.136 1.00 97.75 108 PHE A CA 1
ATOM 807 C C . PHE A 1 108 ? 6.221 5.281 -3.706 1.00 97.75 108 PHE A C 1
ATOM 809 O O . PHE A 1 108 ? 5.030 5.379 -3.410 1.00 97.75 108 PHE A O 1
ATOM 816 N N . VAL A 1 109 ? 7.186 5.564 -2.824 1.00 97.19 109 VAL A N 1
ATOM 817 C CA . VAL A 1 109 ? 6.916 5.970 -1.434 1.00 97.19 109 VAL A CA 1
ATOM 818 C C . VAL A 1 109 ? 6.151 7.300 -1.374 1.00 97.19 109 VAL A C 1
ATOM 820 O O . VAL A 1 109 ? 5.297 7.475 -0.501 1.00 97.19 109 VAL A O 1
ATOM 823 N N . ALA A 1 110 ? 6.390 8.229 -2.305 1.00 97.38 110 ALA A N 1
ATOM 824 C CA . ALA A 1 110 ? 5.628 9.477 -2.400 1.00 97.38 110 ALA A CA 1
ATOM 825 C C . ALA A 1 110 ? 4.157 9.240 -2.797 1.00 97.38 110 ALA A C 1
ATOM 827 O O . ALA A 1 110 ? 3.249 9.829 -2.198 1.00 97.38 110 ALA A O 1
ATOM 828 N N . LEU A 1 111 ? 3.907 8.344 -3.758 1.00 98.06 111 LEU A N 1
ATOM 829 C CA . LEU A 1 111 ? 2.553 7.928 -4.142 1.00 98.06 111 LEU A CA 1
ATOM 830 C C . LEU A 1 111 ? 1.848 7.193 -2.995 1.00 98.06 111 LEU A C 1
ATOM 832 O O . LEU A 1 111 ? 0.730 7.553 -2.631 1.00 98.06 111 LEU A O 1
ATOM 836 N N . LEU A 1 112 ? 2.531 6.240 -2.355 1.00 98.31 112 LEU A N 1
ATOM 837 C CA . LEU A 1 112 ? 2.024 5.525 -1.184 1.00 98.31 112 LEU A CA 1
ATOM 838 C C . LEU A 1 112 ? 1.673 6.491 -0.045 1.00 98.31 112 LEU A C 1
ATOM 840 O O . LEU A 1 112 ? 0.615 6.370 0.566 1.00 98.31 112 LEU A O 1
ATOM 844 N N . SER A 1 113 ? 2.508 7.505 0.196 1.00 96.69 113 SER A N 1
ATOM 845 C CA . SER A 1 113 ? 2.234 8.544 1.196 1.00 96.69 113 SER A CA 1
ATOM 846 C C . SER A 1 113 ? 0.990 9.363 0.848 1.00 96.69 113 SER A C 1
ATOM 848 O O . SER A 1 113 ? 0.204 9.682 1.737 1.00 96.69 113 SER A O 1
ATOM 850 N N . THR A 1 114 ? 0.782 9.676 -0.433 1.00 96.38 114 THR A N 1
ATOM 851 C CA . THR A 1 114 ? -0.408 10.399 -0.905 1.00 96.38 114 THR A CA 1
ATOM 852 C C . THR A 1 114 ? -1.674 9.566 -0.697 1.00 96.38 114 THR A C 1
ATOM 854 O O . THR A 1 114 ? -2.658 10.079 -0.164 1.00 96.38 114 THR A O 1
ATOM 857 N N . LEU A 1 115 ? -1.638 8.274 -1.041 1.00 97.50 115 LEU A N 1
ATOM 858 C CA . LEU A 1 115 ? -2.733 7.338 -0.767 1.00 97.50 115 LEU A CA 1
ATOM 859 C C . LEU A 1 115 ? -3.047 7.286 0.735 1.00 97.50 115 LEU A C 1
ATOM 861 O O . LEU A 1 115 ? -4.190 7.484 1.144 1.00 97.50 115 LEU A O 1
ATOM 865 N N . CYS A 1 116 ? -2.024 7.078 1.565 1.00 96.94 116 CYS A N 1
ATOM 866 C CA . CYS A 1 116 ? -2.162 7.004 3.016 1.00 96.94 116 CYS A CA 1
ATOM 867 C C . CYS A 1 116 ? -2.764 8.283 3.618 1.00 96.94 116 CYS A C 1
ATOM 869 O O . CYS A 1 116 ? -3.637 8.200 4.480 1.00 96.94 116 CYS A O 1
ATOM 871 N N . GLN A 1 117 ? -2.373 9.463 3.132 1.00 94.69 117 GLN A N 1
ATOM 872 C CA . GLN A 1 117 ? -2.950 10.739 3.566 1.00 94.69 117 GLN A CA 1
ATOM 873 C C . GLN A 1 117 ? -4.437 10.859 3.220 1.00 94.69 117 GLN A C 1
ATOM 875 O O . GLN A 1 117 ? -5.224 11.245 4.082 1.00 94.69 117 GLN A O 1
ATOM 880 N N . GLN A 1 118 ? -4.831 10.507 1.991 1.00 94.62 118 GLN A N 1
ATOM 881 C CA . GLN A 1 118 ? -6.237 10.543 1.566 1.00 94.62 118 GLN A CA 1
ATOM 882 C C . GLN A 1 118 ? -7.110 9.604 2.400 1.00 94.62 118 GLN A C 1
ATOM 884 O O . GLN A 1 118 ? -8.232 9.950 2.760 1.00 94.62 118 GLN A O 1
ATOM 889 N N . LEU A 1 119 ? -6.571 8.432 2.731 1.00 95.69 119 LEU A N 1
ATOM 890 C CA . LEU A 1 119 ? -7.259 7.410 3.510 1.00 95.69 119 LEU A CA 1
ATOM 891 C C . LEU A 1 119 ? -7.168 7.623 5.025 1.00 95.69 119 LEU A C 1
ATOM 893 O O . LEU A 1 119 ? -7.756 6.846 5.775 1.00 95.69 119 LEU A O 1
ATOM 897 N N . GLN A 1 120 ? -6.424 8.638 5.485 1.00 95.38 120 GLN A N 1
ATOM 898 C CA . GLN A 1 120 ? -6.073 8.811 6.897 1.00 95.38 120 GLN A CA 1
ATOM 899 C C . GLN A 1 120 ? -5.544 7.498 7.495 1.00 95.38 120 GLN A C 1
ATOM 901 O O . GLN A 1 120 ? -6.106 6.960 8.445 1.00 95.38 120 GLN A O 1
ATOM 906 N N . SER A 1 121 ? -4.503 6.944 6.884 1.00 96.19 121 SER A N 1
ATOM 907 C CA . SER A 1 121 ? -3.890 5.663 7.243 1.00 96.19 121 SER A CA 1
ATOM 908 C C . SER A 1 121 ? -2.365 5.749 7.154 1.00 96.19 121 SER A C 1
ATOM 910 O O . SER A 1 121 ? -1.812 6.757 6.713 1.00 96.19 121 SER A O 1
ATOM 912 N N . VAL A 1 122 ? -1.668 4.704 7.591 1.00 97.25 122 VAL A N 1
ATOM 913 C CA . VAL A 1 122 ? -0.213 4.558 7.454 1.00 97.25 122 VAL A CA 1
ATOM 914 C C . VAL A 1 122 ? 0.123 3.197 6.858 1.00 97.25 122 VAL A C 1
ATOM 916 O O . VAL A 1 122 ? -0.636 2.244 7.023 1.00 97.25 122 VAL A O 1
ATOM 919 N N . ALA A 1 123 ? 1.263 3.106 6.178 1.00 98.00 123 ALA A N 1
ATOM 920 C CA . ALA A 1 123 ? 1.757 1.867 5.597 1.00 98.00 123 ALA A CA 1
ATOM 921 C C . ALA A 1 123 ? 2.938 1.296 6.389 1.00 98.00 123 ALA A C 1
ATOM 923 O O . ALA A 1 123 ? 3.830 2.037 6.814 1.00 98.00 123 ALA A O 1
ATOM 924 N N . PHE A 1 124 ? 2.967 -0.026 6.515 1.00 98.31 124 PHE A N 1
ATOM 925 C CA . PHE A 1 124 ? 4.042 -0.794 7.130 1.00 98.31 124 PHE A CA 1
ATOM 926 C C . PHE A 1 124 ? 4.578 -1.846 6.170 1.00 98.31 124 PHE A C 1
ATOM 928 O O . PHE A 1 124 ? 3.815 -2.471 5.434 1.00 98.31 124 PHE A O 1
ATOM 935 N N . ALA A 1 125 ? 5.884 -2.074 6.222 1.00 97.69 125 ALA A N 1
ATOM 936 C CA . ALA A 1 125 ? 6.517 -3.225 5.609 1.00 97.69 125 ALA A CA 1
ATOM 937 C C . ALA A 1 125 ? 6.207 -4.481 6.429 1.00 97.69 125 ALA A C 1
ATOM 939 O O . ALA A 1 125 ? 6.438 -4.512 7.637 1.00 97.69 125 ALA A O 1
ATOM 940 N N . VAL A 1 126 ? 5.726 -5.539 5.781 1.00 96.69 126 VAL A N 1
ATOM 941 C CA . VAL A 1 126 ? 5.440 -6.812 6.467 1.00 96.69 126 VAL A CA 1
ATOM 942 C C . VAL A 1 126 ? 6.732 -7.573 6.788 1.00 96.69 126 VAL A C 1
ATOM 944 O O . VAL A 1 126 ? 6.782 -8.345 7.740 1.00 96.69 126 VAL A O 1
ATOM 947 N N . SER A 1 127 ? 7.799 -7.349 6.017 1.00 94.38 127 SER A N 1
ATOM 948 C CA . SER A 1 127 ? 9.069 -8.068 6.164 1.00 94.38 127 SER A CA 1
ATOM 949 C C . SER A 1 127 ? 9.848 -7.713 7.431 1.00 94.38 127 SER A C 1
ATOM 951 O O . SER A 1 127 ? 10.522 -8.576 7.988 1.00 94.38 127 SER A O 1
ATOM 953 N N . ASP A 1 128 ? 9.8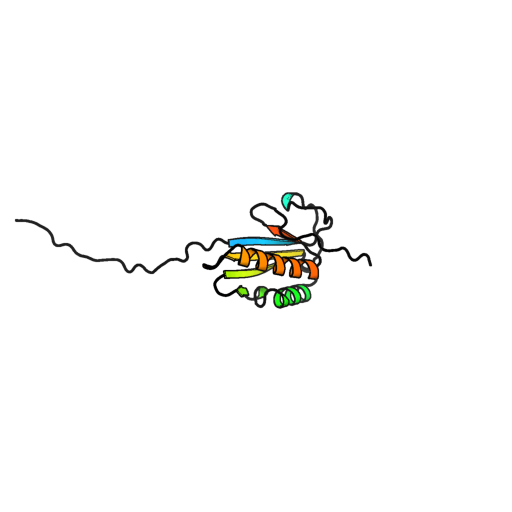02 -6.451 7.858 1.00 95.31 128 ASP A N 1
ATOM 954 C CA . ASP A 1 128 ? 10.593 -5.942 8.986 1.00 95.31 128 ASP A CA 1
ATOM 955 C C . ASP A 1 128 ? 9.786 -5.075 9.962 1.00 95.31 128 ASP A C 1
ATOM 957 O O . ASP A 1 128 ? 10.362 -4.468 10.861 1.00 95.31 128 ASP A O 1
ATOM 961 N N . ASN A 1 129 ? 8.461 -5.039 9.796 1.00 97.12 129 ASN A N 1
ATOM 962 C CA . ASN A 1 129 ? 7.510 -4.277 10.603 1.00 97.12 129 ASN A CA 1
ATOM 963 C C . ASN A 1 129 ? 7.697 -2.753 10.569 1.00 97.12 129 ASN A C 1
ATOM 965 O O . ASN A 1 129 ? 7.002 -2.041 11.293 1.00 97.12 129 ASN A O 1
ATOM 969 N N . SER A 1 130 ? 8.593 -2.217 9.741 1.00 96.75 130 SER A N 1
ATOM 970 C CA . SER A 1 130 ? 8.891 -0.787 9.740 1.00 96.75 130 SER A CA 1
ATOM 971 C C . SER A 1 130 ? 7.769 0.046 9.116 1.00 96.75 130 SER A C 1
ATOM 973 O O . SER A 1 130 ? 7.153 -0.329 8.114 1.00 96.75 130 SER A O 1
ATOM 975 N N . ARG A 1 131 ? 7.499 1.223 9.692 1.00 96.31 131 ARG A N 1
ATOM 976 C CA . ARG A 1 131 ? 6.576 2.198 9.100 1.00 96.31 131 ARG A CA 1
ATOM 977 C C . ARG A 1 131 ? 7.212 2.899 7.897 1.00 96.31 131 ARG A C 1
ATOM 979 O O . ARG A 1 131 ? 8.250 3.546 8.026 1.00 96.31 131 ARG A O 1
ATOM 986 N N . LEU A 1 132 ? 6.539 2.827 6.751 1.00 96.06 132 LEU A N 1
ATOM 987 C CA . LEU A 1 132 ? 7.012 3.343 5.462 1.00 96.06 132 LEU A CA 1
ATOM 988 C C . LEU A 1 132 ? 6.582 4.786 5.191 1.00 96.06 132 LEU A C 1
ATOM 990 O O . LEU A 1 132 ? 7.283 5.526 4.503 1.00 96.06 132 LEU A O 1
ATOM 994 N N . THR A 1 133 ? 5.428 5.195 5.717 1.00 93.75 133 THR A N 1
ATOM 995 C CA . THR A 1 133 ? 4.854 6.526 5.481 1.00 93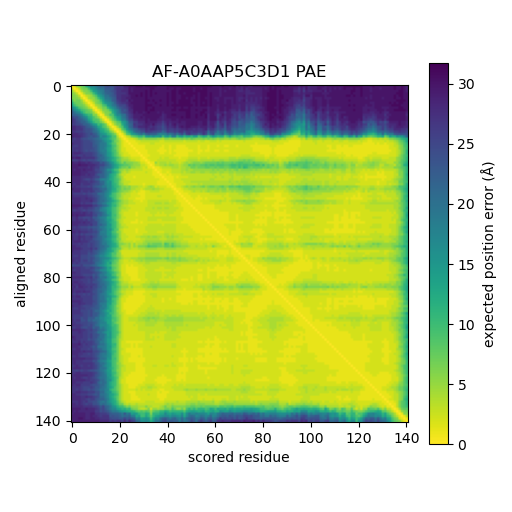.75 133 THR A CA 1
ATOM 996 C C . THR A 1 133 ? 4.858 7.373 6.754 1.00 93.75 133 THR A C 1
ATOM 998 O O . THR A 1 133 ? 4.786 6.840 7.866 1.00 93.75 133 THR A O 1
ATOM 1001 N N . PRO A 1 134 ? 4.905 8.711 6.639 1.00 88.19 134 PRO A N 1
ATOM 1002 C CA . PRO A 1 134 ? 4.680 9.576 7.791 1.00 88.19 134 PRO A CA 1
ATOM 1003 C C . PRO A 1 134 ? 3.266 9.372 8.369 1.00 88.19 134 PRO A C 1
ATOM 1005 O O . PRO A 1 134 ? 2.370 8.914 7.655 1.00 88.19 134 PRO A O 1
ATOM 1008 N N . PRO A 1 135 ? 3.041 9.732 9.647 1.00 85.50 135 PRO A N 1
ATOM 1009 C CA . PRO A 1 135 ? 1.693 9.787 10.194 1.00 85.50 135 PRO A CA 1
ATOM 1010 C C . PRO A 1 135 ? 0.879 10.847 9.440 1.00 85.50 135 PRO A C 1
ATOM 1012 O O . PRO A 1 135 ? 1.411 11.889 9.045 1.00 85.50 135 PRO A O 1
ATOM 1015 N N . TYR A 1 136 ? -0.409 10.586 9.234 1.00 80.31 136 TYR A N 1
ATOM 1016 C CA . TYR A 1 136 ? -1.306 11.548 8.601 1.00 80.31 136 TYR A CA 1
ATOM 1017 C C . TYR A 1 136 ? -1.687 12.660 9.591 1.00 80.31 136 TYR A C 1
ATOM 1019 O O . TYR A 1 136 ? -1.799 12.408 10.795 1.00 80.31 136 TYR A O 1
ATOM 1027 N N . PRO A 1 137 ? -1.885 13.903 9.119 1.00 73.44 137 PRO A N 1
ATOM 1028 C CA . PRO A 1 137 ? -2.363 14.972 9.980 1.00 73.44 137 PRO A CA 1
ATOM 1029 C C . PRO A 1 137 ? -3.769 14.633 10.487 1.00 73.44 137 PRO A C 1
ATOM 1031 O O . PRO A 1 137 ? -4.688 14.399 9.701 1.00 73.44 137 PRO A O 1
ATOM 1034 N N . VAL A 1 138 ? -3.941 14.627 11.810 1.00 61.81 138 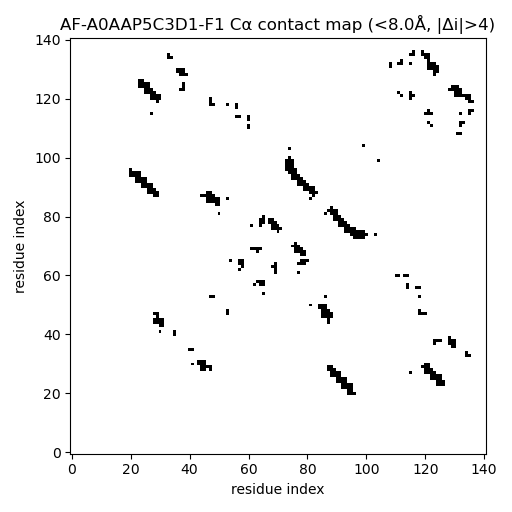VAL A N 1
ATOM 1035 C CA . VAL A 1 138 ? -5.271 14.606 12.424 1.00 61.81 138 VAL A CA 1
ATOM 1036 C C . VAL A 1 138 ? -5.873 15.984 12.194 1.00 61.81 138 VAL A C 1
ATOM 1038 O O . VAL A 1 138 ? -5.451 16.957 12.819 1.00 61.81 138 VAL A O 1
ATOM 1041 N N . MET A 1 139 ? -6.827 16.092 11.272 1.00 57.19 139 MET A N 1
ATOM 1042 C CA . MET A 1 139 ? -7.677 17.276 11.239 1.00 57.19 139 MET A CA 1
ATOM 1043 C C . MET A 1 139 ? -8.603 17.174 12.449 1.00 57.19 139 MET A C 1
ATOM 1045 O O . MET A 1 139 ? -9.480 16.317 12.480 1.00 57.19 139 MET A O 1
ATOM 1049 N N . LEU A 1 140 ? -8.331 17.977 13.479 1.00 48.16 140 LEU A N 1
ATOM 1050 C CA . LEU A 1 140 ? -9.263 18.185 14.583 1.00 48.16 140 LEU A CA 1
ATOM 1051 C C . LEU A 1 140 ? -10.520 18.830 13.984 1.00 48.16 140 LEU A C 1
ATOM 1053 O O . LEU A 1 140 ? -10.453 19.982 13.551 1.00 48.16 140 LEU A O 1
ATOM 1057 N N . GLU A 1 141 ? -11.605 18.061 13.885 1.00 41.12 141 GLU A N 1
ATOM 1058 C CA . GLU A 1 141 ? -12.948 18.579 13.587 1.00 41.12 141 GLU A CA 1
ATOM 1059 C C . GLU A 1 141 ? -13.504 19.401 14.757 1.00 41.12 141 GLU A C 1
ATOM 1061 O O . GLU A 1 141 ? -13.259 19.023 15.930 1.00 41.12 141 GLU A O 1
#

Foldseek 3Di:
DDDDDDDPDDDDCPPPPVVVQDKWKKKKFQAPDLPDFFQVPRPDTDQLFAPVVLVVLCCVLQNPQDVPWRDPDQAWIKHWDFDDGSTGMIMIMIGGGPNHDPVSVVVVLVSVQVSCQVSQIWMATPVGRGTSYHHHDPPPD